Protein AF-A0AAD5DEI1-F1 (afdb_monomer_lite)

Radius of gyration: 22.77 Å; chains: 1; bounding box: 41×45×67 Å

Secondary structure (DSSP, 8-state):
-HHHHHHHHHHHHHHHTT-------------TTSHHHHHHHHHTT--SSTT-PPPTTSHHHHHHHHHHHHHHH--PPPTT-----TTSS-----S---

Organism: Ambrosia artemisiifolia (NCBI:txid4212)

Foldseek 3Di:
DVVVVVVVVVVVVVVVVPPPPVDPDDDDDDPCQDPVNLVVCVVVVHQPDPVHHDDPPDPVNVVVVLVCCCVPVVDDDDPPDDPDDPVHPDDDDDPDDD

pLDDT: mean 75.35, std 11.42, range [52.88, 90.81]

Structure (mmCIF, N/CA/C/O backbone):
data_AF-A0AAD5DEI1-F1
#
_entry.id   AF-A0AAD5DEI1-F1
#
loop_
_atom_site.group_PDB
_atom_site.id
_atom_site.type_symbol
_atom_site.label_atom_id
_atom_site.label_alt_id
_atom_site.label_comp_id
_atom_site.label_asym_id
_atom_site.label_entity_id
_atom_site.label_seq_id
_atom_site.pdbx_PDB_ins_code
_atom_site.Cartn_x
_atom_site.Cartn_y
_atom_site.Cartn_z
_atom_site.occupancy
_atom_site.B_iso_or_equiv
_atom_site.auth_seq_id
_atom_site.auth_comp_id
_atom_site.auth_asym_id
_atom_site.auth_atom_id
_atom_site.pdbx_PDB_model_num
ATOM 1 N N . MET A 1 1 ? -14.085 14.593 43.976 1.00 63.03 1 MET A N 1
ATOM 2 C CA . MET A 1 1 ? -12.823 14.722 43.209 1.00 63.03 1 MET A CA 1
ATOM 3 C C . MET A 1 1 ? -12.935 14.210 41.771 1.00 63.03 1 MET A C 1
ATOM 5 O O . MET A 1 1 ? -12.546 14.931 40.867 1.00 63.03 1 MET A O 1
ATOM 9 N N . GLN A 1 2 ? -13.525 13.036 41.522 1.00 73.38 2 GLN A N 1
ATOM 10 C CA . GLN A 1 2 ? -13.621 12.440 40.175 1.00 73.38 2 GLN A CA 1
ATOM 11 C C . GLN A 1 2 ? -14.515 13.221 39.184 1.00 73.38 2 GLN A C 1
ATOM 13 O O . GLN A 1 2 ? -14.167 13.356 38.018 1.00 73.38 2 GLN A O 1
ATOM 18 N N . SER A 1 3 ? -15.620 13.812 39.656 1.00 77.69 3 SER A N 1
ATOM 19 C CA . SER A 1 3 ? -16.537 14.613 38.820 1.00 77.69 3 SER A CA 1
ATOM 20 C C . SER A 1 3 ? -15.904 15.912 38.288 1.00 77.69 3 SER A C 1
ATOM 22 O O . SER A 1 3 ? -16.023 16.227 37.109 1.00 77.69 3 SER A O 1
ATOM 24 N N . LEU A 1 4 ? -15.130 16.622 39.119 1.00 80.81 4 LEU A N 1
ATOM 25 C CA . LEU A 1 4 ? -14.421 17.842 38.706 1.00 80.81 4 LEU A CA 1
ATOM 26 C C . LEU A 1 4 ? -13.344 17.558 37.650 1.00 80.81 4 LEU A C 1
ATOM 28 O O . LEU A 1 4 ? -13.141 18.357 36.741 1.00 80.81 4 LEU A O 1
ATOM 32 N N . PHE A 1 5 ? -12.696 16.395 37.743 1.00 81.31 5 PHE A N 1
ATOM 33 C CA . PHE A 1 5 ? -11.702 15.950 36.770 1.00 81.31 5 PHE A CA 1
ATOM 34 C C . PHE A 1 5 ? -12.332 15.670 35.397 1.00 81.31 5 PHE A C 1
ATOM 36 O O . PHE A 1 5 ? -11.796 16.081 34.371 1.00 81.31 5 PHE A O 1
ATOM 43 N N . LEU A 1 6 ? -13.515 15.047 35.375 1.00 81.75 6 LEU A N 1
ATOM 44 C CA . LEU A 1 6 ? -14.277 14.824 34.143 1.00 81.75 6 LEU A CA 1
ATOM 45 C C . LEU A 1 6 ? -14.729 16.145 33.508 1.00 81.75 6 LEU A C 1
ATOM 47 O O . LEU A 1 6 ? -14.556 16.330 32.306 1.00 81.75 6 LEU A O 1
ATOM 51 N N . ILE A 1 7 ? -15.221 17.093 34.312 1.00 85.12 7 ILE A N 1
ATOM 52 C CA . ILE A 1 7 ? -15.616 18.426 33.831 1.00 85.12 7 ILE A CA 1
ATOM 53 C C . ILE A 1 7 ? -14.415 19.151 33.208 1.00 85.12 7 ILE A C 1
ATOM 55 O O . ILE A 1 7 ? -14.528 19.704 32.115 1.00 85.12 7 ILE A O 1
ATOM 59 N N . PHE A 1 8 ? -13.244 19.080 33.842 1.00 80.62 8 PHE A N 1
ATOM 60 C CA . PHE A 1 8 ? -12.017 19.678 33.317 1.00 80.62 8 PHE A CA 1
ATOM 61 C C . PHE A 1 8 ? -11.598 19.073 31.965 1.00 80.62 8 PHE A C 1
ATOM 63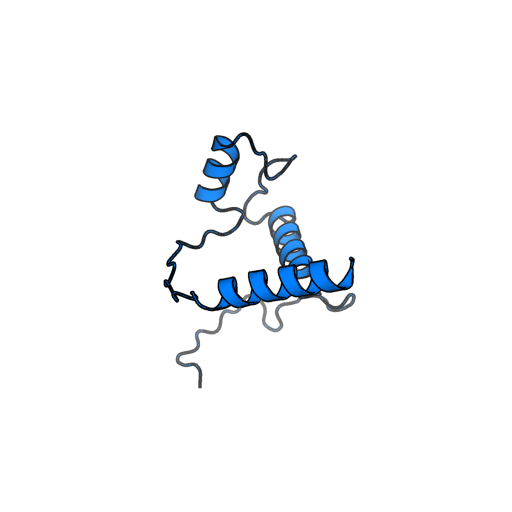 O O . PHE A 1 8 ? -11.295 19.815 31.034 1.00 80.62 8 PHE A O 1
ATOM 70 N N . ILE A 1 9 ? -11.671 17.744 31.809 1.00 79.69 9 ILE A N 1
ATOM 71 C CA . ILE A 1 9 ? -11.391 17.056 30.533 1.00 79.69 9 ILE A CA 1
ATOM 72 C C . ILE A 1 9 ? -12.398 17.463 29.445 1.00 79.69 9 ILE A C 1
ATOM 74 O O . ILE A 1 9 ? -12.015 17.720 28.298 1.00 79.69 9 ILE A O 1
ATOM 78 N N . THR A 1 10 ? -13.686 17.569 29.787 1.00 78.06 10 THR A N 1
ATOM 79 C CA . THR A 1 10 ? -14.709 18.024 28.829 1.00 78.06 10 THR A CA 1
ATOM 80 C C . THR A 1 10 ? -14.494 19.478 28.410 1.00 78.06 10 THR A C 1
ATOM 82 O O . THR A 1 10 ? -14.592 19.805 27.232 1.00 78.06 10 THR A O 1
ATOM 85 N N . PHE A 1 11 ? -14.099 20.354 29.334 1.00 74.56 11 PHE A N 1
ATOM 86 C CA . PHE A 1 11 ? -13.814 21.752 29.022 1.00 74.56 11 PHE A CA 1
ATOM 87 C C . PHE A 1 11 ? -12.558 21.902 28.150 1.00 74.56 11 PHE A C 1
ATOM 89 O O . PHE A 1 11 ? -12.550 22.692 27.204 1.00 74.56 11 PHE A O 1
ATOM 96 N N . LEU A 1 12 ? -11.516 21.105 28.412 1.00 69.06 12 LEU A N 1
ATOM 97 C CA . LEU A 1 12 ? -10.299 21.089 27.598 1.00 69.06 12 LEU A CA 1
ATOM 98 C C . LEU A 1 12 ? -10.592 20.619 26.162 1.00 69.06 12 LEU A C 1
ATOM 100 O O . LEU A 1 12 ? -10.138 21.240 25.204 1.00 69.06 12 LEU A O 1
ATOM 104 N N . SER A 1 13 ? -11.404 19.569 26.003 1.00 66.25 13 SER A N 1
ATOM 105 C CA . SER A 1 13 ? -11.757 19.010 24.688 1.00 66.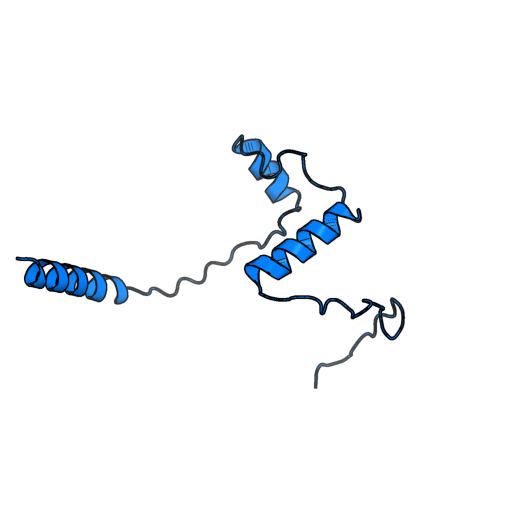25 13 SER A CA 1
ATOM 106 C C . SER A 1 13 ? -12.654 19.930 23.851 1.00 66.25 13 SER A C 1
ATOM 108 O O . SER A 1 13 ? -12.439 20.045 22.646 1.00 66.25 13 SER A O 1
ATOM 110 N N . ILE A 1 14 ? -13.591 20.663 24.465 1.00 65.88 14 ILE A N 1
ATOM 111 C CA . ILE A 1 14 ? -14.470 21.613 23.753 1.00 65.88 14 ILE A CA 1
ATOM 112 C C . ILE A 1 14 ? -13.681 22.794 23.156 1.00 65.88 14 ILE A C 1
ATOM 114 O O . ILE A 1 14 ? -14.039 23.299 22.090 1.00 65.88 14 ILE A O 1
ATOM 118 N N . ASN A 1 15 ? -12.588 23.222 23.797 1.00 58.84 15 ASN A N 1
ATOM 119 C CA . ASN A 1 15 ? -11.747 24.314 23.292 1.00 58.84 15 ASN A CA 1
ATOM 120 C C . ASN A 1 15 ? -10.822 23.888 22.136 1.00 58.84 15 ASN A C 1
ATOM 122 O O . ASN A 1 15 ? -10.441 24.732 21.327 1.00 58.84 15 ASN A O 1
ATOM 126 N N . PHE A 1 16 ? -10.520 22.593 21.997 1.00 55.91 16 PHE A N 1
ATOM 127 C CA . PHE A 1 16 ? -9.723 22.065 20.880 1.00 55.91 16 PHE A CA 1
ATOM 128 C C . PHE A 1 16 ? -10.511 21.949 19.564 1.00 55.91 16 PHE A C 1
ATOM 130 O O . PHE A 1 16 ? -9.920 22.012 18.489 1.00 55.91 16 PHE A O 1
ATOM 137 N N . ILE A 1 17 ? -11.842 21.828 19.619 1.00 57.53 17 ILE A N 1
ATOM 138 C CA . ILE A 1 17 ? -12.682 21.594 18.426 1.00 57.53 17 ILE A CA 1
ATOM 139 C C . ILE A 1 17 ? -12.930 22.890 17.623 1.00 57.53 17 ILE A C 1
ATOM 141 O O . ILE A 1 17 ? -13.319 22.843 16.460 1.00 57.53 17 ILE A O 1
ATOM 145 N N . LYS A 1 18 ? -12.672 24.073 18.201 1.00 58.38 18 LYS A N 1
ATOM 146 C CA . LYS A 1 18 ? -13.005 25.369 17.574 1.00 58.38 18 LYS A CA 1
ATOM 147 C C . LYS A 1 18 ? -11.987 25.888 16.551 1.00 58.38 18 LYS A C 1
ATOM 149 O O . LYS A 1 18 ? -12.242 26.910 15.924 1.00 58.38 18 LYS A O 1
ATOM 154 N N . HIS A 1 19 ? -10.877 25.184 16.334 1.00 55.69 19 HIS A N 1
ATOM 155 C CA . HIS A 1 19 ? -9.862 25.543 15.339 1.00 55.69 19 HIS A CA 1
ATOM 156 C C . HIS A 1 19 ? -9.765 24.495 14.223 1.00 55.69 19 HIS A C 1
ATOM 158 O O . HIS A 1 19 ? -8.707 23.929 13.958 1.00 55.69 19 HIS A O 1
ATOM 164 N N . CYS A 1 20 ? -10.868 24.244 13.519 1.00 58.97 20 CYS A N 1
ATOM 165 C CA . CYS A 1 20 ? -10.803 23.525 12.250 1.00 58.97 20 CYS A CA 1
ATOM 166 C C . CYS A 1 20 ? -10.477 24.514 11.126 1.00 58.97 20 CYS A C 1
ATOM 168 O O . CYS A 1 20 ? -11.363 25.024 10.446 1.00 58.97 20 CYS A O 1
ATOM 170 N N . CYS A 1 21 ? -9.188 24.794 10.930 1.00 62.47 21 CYS A N 1
ATOM 171 C CA . CYS A 1 21 ? -8.732 25.360 9.667 1.00 62.47 21 CYS A CA 1
ATOM 172 C C . CYS A 1 21 ? -8.777 24.223 8.641 1.00 62.47 21 CYS A C 1
ATOM 174 O O . CYS A 1 21 ? -8.004 23.268 8.741 1.00 62.47 21 CYS A O 1
ATOM 176 N N . ALA A 1 22 ? -9.729 24.269 7.709 1.00 62.97 22 ALA A N 1
ATOM 177 C CA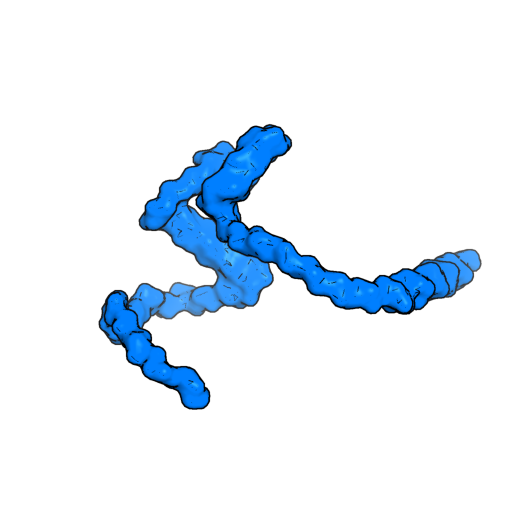 . ALA A 1 22 ? -9.833 23.297 6.628 1.00 62.97 22 ALA A CA 1
ATOM 178 C C . ALA A 1 22 ? -8.708 23.538 5.607 1.00 62.97 22 ALA A C 1
ATOM 180 O O . ALA A 1 22 ? -8.926 24.044 4.508 1.00 62.97 22 ALA A O 1
ATOM 181 N N . THR A 1 23 ? -7.476 23.215 5.991 1.00 68.56 23 THR A N 1
ATOM 182 C CA . THR A 1 23 ? -6.334 23.204 5.083 1.00 68.56 23 THR A CA 1
ATOM 183 C C . THR A 1 23 ? -6.492 22.010 4.149 1.00 68.56 23 THR A C 1
ATOM 185 O O . THR A 1 23 ? -6.494 20.860 4.591 1.00 68.56 23 THR A O 1
ATOM 188 N N . VAL A 1 24 ? -6.636 22.269 2.848 1.00 71.06 24 VAL A N 1
ATOM 189 C CA . VAL A 1 24 ? -6.656 21.217 1.827 1.00 71.06 24 VAL A CA 1
ATOM 190 C C . VAL A 1 24 ? -5.236 20.683 1.672 1.00 71.06 24 VAL A C 1
ATOM 192 O O . VAL A 1 24 ? -4.400 21.261 0.978 1.00 71.06 24 VAL A O 1
ATOM 195 N N . PHE A 1 25 ? -4.944 19.574 2.343 1.00 71.50 25 PHE A N 1
ATOM 196 C CA . PHE A 1 25 ? -3.695 18.861 2.126 1.00 71.50 25 PHE A CA 1
ATOM 197 C C . PHE A 1 25 ? -3.774 18.088 0.812 1.00 71.50 25 PHE A C 1
ATOM 199 O O . PHE A 1 25 ? -4.517 17.115 0.689 1.00 71.50 25 PHE A O 1
ATOM 206 N N . THR A 1 26 ? -2.985 18.510 -0.174 1.00 72.44 26 THR A N 1
ATOM 207 C CA . THR A 1 26 ? -2.835 17.764 -1.426 1.00 72.44 26 THR A CA 1
ATOM 208 C C . THR A 1 26 ? -1.589 16.900 -1.316 1.00 72.44 26 THR A C 1
ATOM 210 O O . THR A 1 26 ? -0.474 17.364 -1.541 1.00 72.44 26 THR A O 1
ATOM 213 N N . PHE A 1 27 ? -1.764 15.639 -0.928 1.00 78.88 27 PHE A N 1
ATOM 214 C CA . PHE A 1 27 ? -0.676 14.667 -0.942 1.00 78.88 27 PHE A CA 1
ATOM 215 C C . PHE A 1 27 ? -0.689 13.884 -2.249 1.00 78.88 27 PHE A C 1
ATOM 217 O O . PHE A 1 27 ? -1.744 13.458 -2.725 1.00 78.88 27 PHE A O 1
ATOM 224 N N . LYS A 1 28 ? 0.498 13.638 -2.812 1.00 84.69 28 LYS A N 1
ATOM 225 C CA . LYS A 1 28 ? 0.642 12.663 -3.890 1.00 84.69 28 LYS A CA 1
ATOM 226 C C . LYS A 1 28 ? 0.333 11.283 -3.316 1.00 84.69 28 LYS A C 1
ATOM 228 O O . LYS A 1 28 ? 1.082 10.767 -2.488 1.00 84.69 28 LYS A O 1
ATOM 233 N N . MET A 1 29 ? -0.794 10.706 -3.720 1.00 83.56 29 MET A N 1
ATOM 234 C CA . MET A 1 29 ? -1.182 9.379 -3.257 1.00 83.56 29 MET A CA 1
ATOM 235 C C . MET A 1 29 ? -0.315 8.320 -3.940 1.00 83.56 29 MET A C 1
ATOM 237 O O . MET A 1 29 ? -0.196 8.283 -5.164 1.00 83.56 29 MET A O 1
ATOM 241 N N . HIS A 1 30 ? 0.279 7.449 -3.132 1.00 86.75 30 HIS A N 1
ATOM 242 C CA . HIS A 1 30 ? 1.115 6.338 -3.564 1.00 86.75 30 HIS A CA 1
ATOM 243 C C . HIS A 1 30 ? 0.491 5.032 -3.068 1.00 86.75 30 HIS A C 1
ATOM 245 O O . HIS A 1 30 ? 0.141 4.924 -1.894 1.00 86.75 30 HIS A O 1
ATOM 251 N N . HIS A 1 31 ? 0.345 4.026 -3.936 1.00 83.44 31 HIS A N 1
ATOM 252 C CA . HIS A 1 31 ? -0.066 2.700 -3.472 1.00 83.44 31 HIS A CA 1
ATOM 253 C C . HIS A 1 31 ? 1.048 2.072 -2.616 1.00 83.44 31 HIS A C 1
ATOM 255 O O . HIS A 1 31 ? 2.234 2.366 -2.799 1.00 83.44 31 HIS A O 1
ATOM 261 N N . ARG A 1 32 ? 0.668 1.180 -1.692 1.00 82.88 32 ARG A N 1
ATOM 262 C CA . ARG A 1 32 ? 1.558 0.570 -0.681 1.00 82.88 32 ARG A CA 1
ATOM 263 C C . ARG A 1 32 ? 2.811 -0.099 -1.264 1.00 82.88 32 ARG A C 1
ATOM 265 O O . ARG A 1 32 ? 3.833 -0.168 -0.597 1.00 82.88 32 ARG A O 1
ATOM 272 N N . PHE A 1 33 ? 2.728 -0.576 -2.503 1.00 87.31 33 PHE A N 1
ATOM 273 C CA . PHE A 1 33 ? 3.808 -1.283 -3.198 1.00 87.31 33 PHE A CA 1
ATOM 274 C C . PHE A 1 33 ? 4.549 -0.423 -4.232 1.00 87.31 33 PHE A C 1
ATOM 276 O O . PHE A 1 33 ? 5.285 -0.960 -5.054 1.00 87.31 33 PHE A O 1
ATOM 283 N N . SER A 1 34 ? 4.320 0.890 -4.243 1.00 88.25 34 SER A N 1
ATOM 284 C CA . SER A 1 34 ? 4.969 1.794 -5.193 1.00 88.25 34 SER A CA 1
ATOM 285 C C . SER A 1 34 ? 6.438 2.017 -4.840 1.00 88.25 34 SER A C 1
ATOM 287 O O . SER A 1 34 ? 6.825 1.960 -3.670 1.00 88.25 34 SER A O 1
ATOM 289 N N . ASP A 1 35 ? 7.255 2.334 -5.842 1.00 89.56 35 ASP A N 1
ATOM 290 C CA . ASP A 1 35 ? 8.691 2.557 -5.645 1.00 89.56 35 ASP A CA 1
ATOM 291 C C . ASP A 1 35 ? 9.018 3.653 -4.616 1.00 89.56 35 ASP A C 1
ATOM 293 O O . ASP A 1 35 ? 9.949 3.461 -3.834 1.00 89.56 35 ASP A O 1
ATOM 297 N N . PRO A 1 36 ? 8.267 4.771 -4.524 1.00 90.81 36 PRO A N 1
ATOM 298 C CA . PRO A 1 36 ? 8.493 5.760 -3.472 1.00 90.81 36 PRO A CA 1
ATOM 299 C C . PRO A 1 36 ? 8.279 5.201 -2.061 1.00 90.81 36 PRO A C 1
ATOM 301 O O . PRO A 1 36 ? 9.041 5.532 -1.157 1.00 90.81 36 PRO A O 1
ATOM 304 N N . VAL A 1 37 ? 7.295 4.314 -1.873 1.00 87.75 37 VAL A N 1
ATOM 305 C CA . VAL A 1 37 ? 7.037 3.665 -0.576 1.00 87.75 37 VAL A CA 1
ATOM 306 C C . VAL A 1 37 ? 8.116 2.632 -0.254 1.00 87.75 37 VAL A C 1
ATOM 308 O O . VAL A 1 37 ? 8.537 2.541 0.898 1.00 87.75 37 VAL A O 1
ATOM 311 N N . LYS A 1 38 ? 8.613 1.901 -1.262 1.00 89.19 38 LYS A N 1
ATOM 312 C CA . LYS A 1 38 ? 9.747 0.971 -1.113 1.00 89.19 38 LYS A CA 1
ATOM 313 C C . LYS A 1 38 ? 11.005 1.694 -0.640 1.00 89.19 38 LYS A C 1
ATOM 315 O O . LYS A 1 38 ? 11.535 1.369 0.418 1.00 89.19 38 LYS A O 1
ATOM 320 N N . LYS A 1 39 ? 11.406 2.748 -1.357 1.00 88.81 39 LYS A N 1
ATOM 321 C CA . LYS A 1 39 ? 12.570 3.577 -1.002 1.00 88.81 39 LYS A CA 1
ATOM 322 C C . LYS A 1 39 ? 12.424 4.209 0.377 1.00 88.81 39 LYS A C 1
ATOM 324 O O . LYS A 1 39 ? 13.378 4.247 1.146 1.00 88.81 39 LYS A O 1
ATOM 329 N N . TRP A 1 40 ? 11.224 4.690 0.705 1.00 88.88 40 TRP A N 1
ATOM 330 C CA . TRP A 1 40 ? 10.944 5.213 2.037 1.00 88.88 40 TRP A CA 1
ATOM 331 C C . TRP A 1 40 ? 11.137 4.137 3.114 1.00 88.88 40 TRP A C 1
ATOM 333 O O . TRP A 1 40 ? 11.895 4.369 4.051 1.00 88.88 40 TRP A O 1
ATOM 343 N N . SER A 1 41 ? 10.531 2.957 2.949 1.00 88.00 41 SER A N 1
ATOM 344 C CA . SER A 1 41 ? 10.660 1.812 3.866 1.00 88.00 41 SER A CA 1
ATOM 345 C C . SER A 1 41 ? 12.123 1.441 4.121 1.00 88.00 41 SER A C 1
ATOM 347 O O . SER A 1 41 ? 12.529 1.271 5.270 1.00 88.00 41 SER A O 1
ATOM 349 N N . GLU A 1 42 ? 12.931 1.386 3.064 1.00 86.81 42 GLU A N 1
ATOM 350 C CA . GLU A 1 42 ? 14.372 1.137 3.160 1.00 86.81 42 GLU A CA 1
ATOM 351 C C . GLU A 1 42 ? 15.100 2.255 3.923 1.00 86.81 42 GLU A C 1
ATOM 353 O O . GLU A 1 42 ? 15.928 1.974 4.788 1.00 86.81 42 GLU A O 1
ATOM 358 N N . SER A 1 43 ? 14.751 3.521 3.662 1.00 86.69 43 SER A N 1
ATOM 359 C CA . SER A 1 43 ? 15.402 4.688 4.276 1.00 86.69 43 SER A CA 1
ATOM 360 C C . SER A 1 43 ? 15.187 4.798 5.788 1.00 86.69 43 SER A C 1
ATOM 362 O O . SER A 1 43 ? 16.065 5.277 6.501 1.00 86.69 43 SER A O 1
ATOM 364 N N . VAL A 1 44 ? 14.039 4.336 6.295 1.00 86.56 44 VAL A N 1
ATOM 365 C CA . VAL A 1 44 ? 13.680 4.451 7.719 1.00 86.56 44 VAL A CA 1
ATOM 366 C C . VAL A 1 44 ? 14.073 3.217 8.545 1.00 86.56 44 VAL A C 1
ATOM 368 O O . VAL A 1 44 ? 13.608 3.065 9.673 1.00 86.56 44 VAL A O 1
ATOM 371 N N . ASN A 1 45 ? 14.897 2.315 7.989 1.00 77.25 45 ASN A N 1
ATOM 372 C CA . ASN A 1 45 ? 15.214 0.988 8.547 1.00 77.25 45 ASN A CA 1
ATOM 373 C C . ASN A 1 45 ? 13.960 0.214 9.015 1.00 77.25 45 ASN A C 1
ATOM 375 O O . ASN A 1 45 ? 14.011 -0.630 9.909 1.00 77.25 45 ASN A O 1
ATOM 379 N N . ASN A 1 46 ? 12.807 0.523 8.417 1.00 73.94 46 ASN A N 1
ATOM 380 C CA . ASN A 1 46 ? 11.532 -0.097 8.727 1.00 73.94 46 ASN A CA 1
ATOM 381 C C . ASN A 1 46 ? 11.215 -1.046 7.585 1.00 73.94 46 ASN A C 1
ATOM 383 O O . ASN A 1 46 ? 10.760 -0.623 6.524 1.00 73.94 46 ASN A O 1
ATOM 387 N N . LYS A 1 47 ? 11.449 -2.340 7.792 1.00 70.50 47 LYS A N 1
ATOM 388 C CA . LYS A 1 47 ? 10.983 -3.359 6.855 1.00 70.50 47 LYS A CA 1
ATOM 389 C C . LYS A 1 47 ? 9.473 -3.500 7.024 1.00 70.50 47 LYS A C 1
ATOM 391 O O . LYS A 1 47 ? 9.012 -4.322 7.809 1.00 70.50 47 LYS A O 1
ATOM 396 N N . LEU A 1 48 ? 8.706 -2.720 6.255 1.00 74.00 48 LEU A N 1
ATOM 397 C CA . LEU A 1 48 ? 7.236 -2.800 6.213 1.00 74.00 48 LEU A CA 1
ATOM 398 C C . LEU A 1 48 ? 6.730 -4.223 5.938 1.00 74.00 48 LEU A C 1
ATOM 400 O O . LEU A 1 48 ? 5.594 -4.556 6.274 1.00 74.00 48 LEU A O 1
ATOM 404 N N . PHE A 1 49 ? 7.575 -5.040 5.310 1.00 73.56 49 PHE A N 1
ATOM 405 C CA . PHE A 1 49 ? 7.333 -6.438 5.019 1.00 73.56 49 PHE A CA 1
ATOM 406 C C . PHE A 1 49 ? 8.548 -7.253 5.458 1.00 73.56 49 PHE A C 1
ATOM 408 O O . PHE A 1 49 ? 9.648 -7.064 4.936 1.00 73.56 49 PHE A O 1
ATOM 415 N N . ALA A 1 50 ? 8.347 -8.176 6.401 1.00 69.06 50 ALA A N 1
ATOM 416 C CA . ALA A 1 50 ? 9.407 -9.051 6.907 1.00 69.06 50 ALA A CA 1
ATOM 417 C C . ALA A 1 50 ? 10.065 -9.885 5.790 1.00 69.06 50 ALA A C 1
ATOM 419 O O . ALA A 1 50 ? 11.273 -10.107 5.816 1.00 69.06 50 ALA A O 1
ATOM 420 N N . ASN A 1 51 ? 9.276 -10.261 4.777 1.00 77.88 51 ASN A N 1
ATOM 421 C CA . ASN A 1 51 ? 9.691 -11.116 3.662 1.00 77.88 51 ASN A CA 1
ATOM 422 C C . ASN A 1 51 ? 10.015 -10.321 2.382 1.00 77.88 51 ASN A C 1
ATOM 424 O O . ASN A 1 51 ? 10.151 -10.910 1.315 1.00 77.88 51 ASN A O 1
ATOM 428 N N . GLY A 1 52 ? 10.119 -8.990 2.471 1.00 83.12 52 GLY A N 1
ATOM 429 C CA . GLY A 1 52 ? 10.274 -8.118 1.306 1.00 83.12 52 GLY A CA 1
ATOM 430 C C . GLY A 1 52 ? 8.953 -7.785 0.605 1.00 83.12 52 GLY A C 1
ATOM 431 O O . GLY A 1 52 ? 7.872 -8.214 1.011 1.00 83.12 52 GLY A O 1
ATOM 432 N N . PHE A 1 53 ? 9.040 -6.945 -0.425 1.00 87.00 53 PHE A N 1
ATOM 433 C CA . PHE A 1 53 ? 7.883 -6.536 -1.219 1.00 87.00 53 PHE A CA 1
ATOM 434 C C . PHE A 1 53 ? 7.516 -7.635 -2.226 1.00 87.00 53 PHE A C 1
ATOM 436 O O . PHE A 1 53 ? 8.424 -8.163 -2.864 1.00 87.00 53 PHE A O 1
ATOM 443 N N . PRO A 1 54 ? 6.222 -7.956 -2.410 1.00 90.00 54 PRO A N 1
ATOM 444 C CA . PRO A 1 54 ? 5.807 -8.932 -3.411 1.00 90.00 54 PRO A CA 1
ATOM 445 C C . PRO A 1 54 ? 6.037 -8.405 -4.834 1.00 90.00 54 PRO A C 1
ATOM 447 O O . PRO A 1 54 ? 5.934 -7.196 -5.087 1.00 90.00 54 PRO A O 1
ATOM 450 N N . ASP A 1 55 ? 6.301 -9.323 -5.763 1.00 88.94 55 ASP A N 1
ATOM 451 C CA . ASP A 1 55 ? 6.435 -9.011 -7.184 1.00 88.94 55 ASP A CA 1
ATOM 452 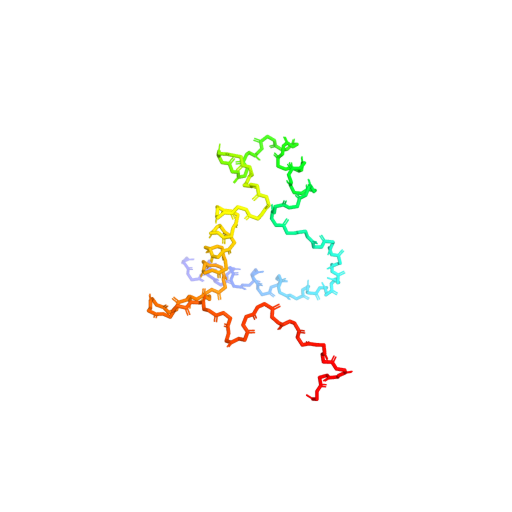C C . ASP A 1 55 ? 5.097 -8.560 -7.769 1.00 88.94 55 ASP A C 1
ATOM 454 O O . ASP A 1 55 ? 4.044 -9.149 -7.519 1.00 88.94 55 ASP A O 1
ATOM 458 N N . ILE A 1 56 ? 5.121 -7.494 -8.568 1.00 86.62 56 ILE A N 1
ATOM 459 C CA . ILE A 1 56 ? 3.902 -6.950 -9.171 1.00 86.62 56 ILE A CA 1
ATOM 460 C C . ILE A 1 56 ? 3.292 -8.007 -10.095 1.00 86.62 56 ILE A C 1
ATOM 462 O O . ILE A 1 56 ? 3.949 -8.496 -11.009 1.00 86.62 56 ILE A O 1
ATOM 466 N N . GLY A 1 57 ? 2.019 -8.326 -9.866 1.00 84.88 57 GLY A N 1
ATOM 467 C CA . GLY A 1 57 ? 1.293 -9.334 -10.637 1.00 84.88 57 GLY A CA 1
ATOM 468 C C . GLY A 1 57 ? 1.385 -10.756 -10.077 1.00 84.88 57 GLY A C 1
ATOM 469 O O . GLY A 1 57 ? 0.717 -11.641 -10.607 1.00 84.88 57 GLY A O 1
ATOM 470 N N . SER A 1 58 ? 2.151 -10.990 -9.005 1.00 88.81 58 SER A N 1
ATOM 471 C CA . SER A 1 58 ? 2.155 -12.291 -8.331 1.00 88.81 58 SER A CA 1
ATOM 472 C C . SER A 1 58 ? 0.850 -12.542 -7.564 1.00 88.81 58 SER A C 1
ATOM 474 O O . SER A 1 58 ? 0.076 -11.625 -7.265 1.00 88.81 58 SER A O 1
ATOM 476 N N . VAL A 1 59 ? 0.604 -13.802 -7.203 1.00 89.38 59 VAL A N 1
ATOM 477 C CA . VAL A 1 59 ? -0.552 -14.178 -6.374 1.00 89.38 59 VAL A CA 1
ATOM 478 C C . VAL A 1 59 ? -0.469 -13.504 -5.001 1.00 89.38 59 VAL A C 1
ATOM 480 O O . VAL A 1 59 ? -1.470 -13.008 -4.487 1.00 89.38 59 VAL A O 1
ATOM 483 N N . GLU A 1 60 ? 0.733 -13.418 -4.437 1.00 89.12 60 GLU A N 1
ATOM 484 C CA . GLU A 1 60 ? 1.029 -12.775 -3.155 1.00 89.12 60 GLU A CA 1
ATOM 485 C C . GLU A 1 60 ? 0.750 -11.271 -3.192 1.00 89.12 60 GLU A C 1
ATOM 487 O O . GLU A 1 60 ? 0.256 -10.703 -2.217 1.00 89.12 60 GLU A O 1
ATOM 492 N N . TYR A 1 61 ? 1.030 -10.615 -4.320 1.00 89.25 61 TYR A N 1
ATOM 493 C CA . TYR A 1 61 ? 0.721 -9.200 -4.501 1.00 89.25 61 TYR A CA 1
ATOM 494 C C . TYR A 1 61 ? -0.784 -8.942 -4.386 1.00 89.25 61 TYR A C 1
ATOM 496 O O . TYR A 1 61 ? -1.221 -8.074 -3.623 1.00 89.25 61 TYR A O 1
ATOM 504 N N . TYR A 1 62 ? -1.593 -9.723 -5.103 1.00 87.44 62 TYR A N 1
ATOM 505 C CA . TYR A 1 62 ? -3.045 -9.559 -5.082 1.00 87.44 62 TYR A CA 1
ATOM 506 C C . TYR A 1 62 ? -3.679 -10.039 -3.775 1.00 87.44 62 TYR A C 1
ATOM 508 O O . TYR A 1 62 ? -4.633 -9.414 -3.310 1.00 87.44 62 TYR A O 1
ATOM 516 N N . SER A 1 63 ? -3.144 -11.090 -3.147 1.00 88.62 63 SER A N 1
ATOM 517 C CA . SER A 1 63 ? -3.660 -11.581 -1.865 1.00 88.62 63 SER A CA 1
ATOM 518 C C . SER A 1 63 ? -3.490 -10.542 -0.755 1.00 88.62 63 SER A C 1
ATOM 520 O O . SER A 1 63 ? -4.445 -10.273 -0.026 1.00 88.62 63 SER A O 1
ATOM 522 N N . GLN A 1 64 ? -2.337 -9.868 -0.691 1.00 88.31 64 GLN A N 1
ATOM 523 C CA . GLN A 1 64 ? -2.099 -8.793 0.276 1.00 88.31 64 GLN A CA 1
ATOM 524 C C . GLN A 1 64 ? -2.980 -7.561 0.020 1.00 88.31 64 GLN A C 1
ATOM 526 O O . GLN A 1 64 ? -3.448 -6.933 0.974 1.00 88.31 64 GLN A O 1
ATOM 531 N N . LEU A 1 65 ? -3.232 -7.202 -1.248 1.00 86.12 65 LEU A N 1
ATOM 532 C CA . LEU A 1 65 ? -4.179 -6.128 -1.580 1.00 86.12 65 LEU A CA 1
ATOM 533 C C . LEU A 1 65 ? -5.600 -6.474 -1.128 1.00 86.12 65 LEU A C 1
ATOM 535 O O . LEU A 1 65 ? -6.258 -5.644 -0.500 1.00 86.12 65 LEU A O 1
ATOM 539 N N . ALA A 1 66 ? -6.056 -7.693 -1.423 1.00 85.94 66 ALA A N 1
ATOM 540 C CA . ALA A 1 66 ? -7.389 -8.159 -1.059 1.00 85.94 66 ALA A CA 1
ATOM 541 C C . ALA A 1 66 ? -7.568 -8.240 0.463 1.00 85.94 66 ALA A C 1
ATOM 543 O O . ALA A 1 66 ? -8.603 -7.836 0.992 1.00 85.94 66 ALA A O 1
ATOM 544 N N . GLU A 1 67 ? -6.552 -8.715 1.186 1.00 86.12 67 GLU A N 1
ATOM 545 C CA . GLU A 1 67 ? -6.572 -8.750 2.646 1.00 86.12 67 GLU A CA 1
ATOM 546 C C . GLU A 1 67 ? -6.663 -7.343 3.242 1.00 86.12 67 GLU A C 1
ATOM 548 O O . GLU A 1 67 ? -7.482 -7.107 4.130 1.00 86.12 67 GLU A O 1
ATOM 553 N N . TYR A 1 68 ? -5.878 -6.392 2.729 1.00 83.50 68 TYR A N 1
ATOM 554 C CA . TYR A 1 68 ? -5.922 -5.006 3.188 1.00 83.50 68 TYR A CA 1
ATOM 555 C C . TYR A 1 68 ? -7.290 -4.359 2.925 1.00 83.50 68 TYR A C 1
ATOM 557 O O . TYR A 1 68 ? -7.858 -3.730 3.819 1.00 83.50 68 TYR A O 1
ATOM 565 N N . ASP A 1 69 ? -7.859 -4.545 1.731 1.00 83.06 69 ASP A N 1
ATOM 566 C CA . ASP A 1 69 ? -9.203 -4.050 1.404 1.00 83.06 69 ASP A CA 1
ATOM 567 C C . ASP A 1 69 ? -10.265 -4.664 2.334 1.00 83.06 69 ASP A C 1
ATOM 569 O O . ASP A 1 69 ? -11.130 -3.956 2.859 1.00 83.06 69 ASP A O 1
ATOM 573 N N . ARG A 1 70 ? -10.137 -5.959 2.648 1.00 82.56 70 ARG A N 1
ATOM 574 C CA . ARG A 1 70 ? -11.018 -6.655 3.593 1.00 82.56 70 ARG A CA 1
ATOM 575 C C . ARG A 1 70 ? -10.916 -6.099 5.011 1.00 82.56 70 ARG A C 1
ATOM 577 O O . ARG A 1 70 ? -11.948 -5.865 5.635 1.00 82.56 70 ARG A O 1
ATOM 584 N N . VAL A 1 71 ? -9.700 -5.901 5.521 1.00 85.19 71 VAL A N 1
ATOM 585 C CA . VAL A 1 71 ? -9.456 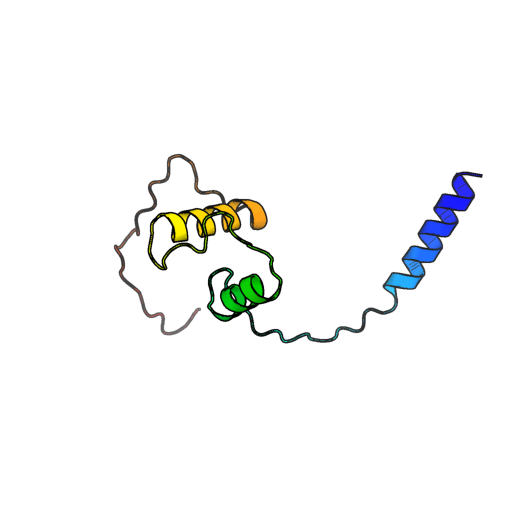-5.445 6.902 1.00 85.19 71 VAL A CA 1
ATOM 586 C C . VAL A 1 71 ? -9.866 -3.987 7.088 1.00 85.19 71 VAL A C 1
ATOM 588 O O . VAL A 1 71 ? -10.545 -3.664 8.058 1.00 85.19 71 VAL A O 1
ATOM 591 N N . PHE A 1 72 ? -9.477 -3.106 6.166 1.00 80.25 72 PHE A N 1
ATOM 592 C CA . PHE A 1 72 ? -9.627 -1.661 6.359 1.00 80.25 72 PHE A CA 1
ATOM 593 C C . PHE A 1 72 ? -10.890 -1.079 5.728 1.00 80.25 72 PHE A C 1
ATOM 595 O O . PHE A 1 72 ? -11.359 -0.036 6.178 1.00 80.25 72 PHE A O 1
ATOM 602 N N . ARG A 1 73 ? -11.455 -1.719 4.696 1.00 80.62 73 ARG A N 1
ATOM 603 C CA . ARG A 1 73 ? -12.681 -1.240 4.034 1.00 80.62 73 ARG A CA 1
ATOM 604 C C . ARG A 1 73 ? -13.902 -2.110 4.303 1.00 80.62 73 ARG A C 1
ATOM 606 O O . ARG A 1 73 ? -14.984 -1.773 3.832 1.00 80.62 73 ARG A O 1
ATOM 613 N N . GLY A 1 74 ? -13.743 -3.227 5.018 1.00 72.94 74 GLY A N 1
ATOM 614 C CA . GLY A 1 74 ? -14.833 -4.162 5.313 1.00 72.94 74 GLY A CA 1
ATOM 615 C C . GLY A 1 74 ? -15.401 -4.857 4.072 1.00 72.94 74 GLY A C 1
ATOM 616 O O . GLY A 1 74 ? -16.448 -5.498 4.142 1.00 72.94 74 GLY A O 1
ATOM 617 N N . ARG A 1 75 ? -14.725 -4.743 2.923 1.00 71.12 75 ARG A N 1
ATOM 618 C CA . ARG A 1 75 ? -15.139 -5.376 1.672 1.00 71.12 75 ARG A CA 1
ATOM 619 C C . ARG A 1 75 ? -14.737 -6.840 1.733 1.00 71.12 75 ARG A C 1
ATOM 621 O O . ARG A 1 75 ? -13.576 -7.195 1.551 1.00 71.12 75 ARG A O 1
ATOM 628 N N . ARG A 1 76 ? -15.694 -7.702 2.060 1.00 66.19 76 ARG A N 1
ATOM 629 C CA . ARG A 1 76 ? -15.480 -9.146 2.111 1.00 66.19 76 ARG A CA 1
ATOM 630 C C . ARG A 1 76 ? -16.092 -9.790 0.877 1.00 66.19 76 ARG A C 1
ATOM 632 O O . ARG A 1 76 ? -17.249 -9.546 0.555 1.00 66.19 76 ARG A O 1
ATOM 639 N N . LEU A 1 77 ? -15.313 -10.641 0.226 1.00 64.31 77 LEU A N 1
ATOM 640 C CA . LEU A 1 77 ? -15.829 -11.549 -0.787 1.00 64.31 77 LEU A CA 1
ATOM 641 C C . LEU A 1 77 ? -16.681 -12.617 -0.097 1.00 64.31 77 LEU A C 1
ATOM 643 O O . LEU A 1 77 ? -16.261 -13.184 0.918 1.00 64.31 77 LEU A O 1
ATOM 647 N N . LEU A 1 78 ? -17.884 -12.859 -0.616 1.00 64.62 78 LEU A N 1
ATOM 648 C CA . LEU A 1 78 ? -18.743 -13.924 -0.113 1.00 64.62 78 LEU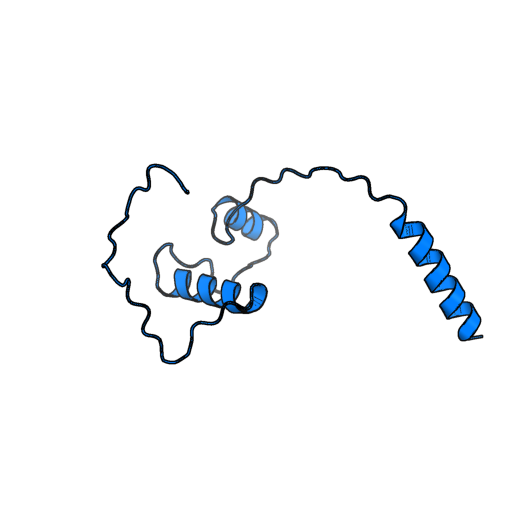 A CA 1
ATOM 649 C C . LEU A 1 78 ? -18.037 -15.277 -0.326 1.00 64.62 78 LEU A C 1
ATOM 651 O O . LEU A 1 78 ? -17.482 -15.495 -1.403 1.00 64.62 78 LEU A O 1
ATOM 655 N N . PRO A 1 79 ? -18.025 -16.167 0.685 1.00 60.09 79 PRO A N 1
ATOM 656 C CA . PRO A 1 79 ? -17.175 -17.362 0.714 1.00 60.09 79 PRO A CA 1
ATOM 657 C C . PRO A 1 79 ? -17.381 -18.334 -0.460 1.00 60.09 79 PRO A C 1
ATOM 659 O O . PRO A 1 79 ? -16.435 -19.027 -0.814 1.00 60.09 79 PRO A O 1
ATOM 662 N N . ASP A 1 80 ? -18.549 -18.311 -1.111 1.00 60.00 80 ASP A N 1
ATOM 663 C CA . ASP A 1 80 ? -18.892 -19.207 -2.227 1.00 60.00 80 ASP A CA 1
ATOM 664 C C . ASP A 1 80 ? -19.023 -18.493 -3.582 1.00 60.00 80 ASP A C 1
ATOM 666 O O . ASP A 1 80 ? -19.434 -19.089 -4.580 1.00 60.00 80 ASP A O 1
ATOM 670 N N . GLN A 1 81 ? -18.676 -17.205 -3.658 1.00 61.09 81 GLN A N 1
ATOM 671 C CA . GLN A 1 81 ? -18.757 -16.470 -4.913 1.00 61.09 81 GLN A CA 1
ATOM 672 C C . GLN A 1 81 ? -17.435 -16.581 -5.667 1.00 61.09 81 GLN A C 1
ATOM 674 O O . GLN A 1 81 ? -16.461 -15.878 -5.395 1.00 61.09 81 GLN A O 1
ATOM 679 N N . ARG A 1 82 ? -17.409 -17.483 -6.650 1.00 57.78 82 ARG A N 1
ATOM 680 C CA . ARG A 1 82 ? -16.314 -17.588 -7.612 1.00 57.78 82 ARG A CA 1
ATOM 681 C C . ARG A 1 82 ? -16.212 -16.255 -8.362 1.00 57.78 82 ARG A C 1
ATOM 683 O O . ARG A 1 82 ? -17.106 -15.896 -9.124 1.00 57.78 82 ARG A O 1
ATOM 690 N N . LEU A 1 83 ? -15.137 -15.512 -8.105 1.00 59.94 83 LEU A N 1
ATOM 691 C CA . LEU A 1 83 ? -14.814 -14.251 -8.773 1.00 59.94 83 LEU A CA 1
ATOM 692 C C . LEU A 1 83 ? -14.423 -14.567 -10.218 1.00 59.94 83 LEU A C 1
ATOM 694 O O . LEU A 1 83 ? -13.267 -14.824 -10.540 1.00 59.94 83 LEU A O 1
ATOM 698 N N . THR A 1 84 ? -15.425 -14.639 -11.081 1.00 53.03 84 THR A N 1
ATOM 699 C CA . THR A 1 84 ? -15.249 -14.657 -12.526 1.00 53.03 84 THR A CA 1
ATOM 700 C C . THR A 1 84 ? -15.704 -13.308 -13.042 1.00 53.03 84 THR A C 1
ATOM 702 O O . THR A 1 84 ? -16.755 -12.808 -12.641 1.00 53.03 84 THR A O 1
ATOM 705 N N . PHE A 1 85 ? -14.914 -12.702 -13.923 1.00 53.31 85 PHE A N 1
ATOM 706 C CA . PHE A 1 85 ? -15.437 -11.628 -14.752 1.00 53.31 85 PHE A CA 1
ATOM 707 C C . PHE A 1 85 ? -16.653 -12.196 -15.485 1.00 53.31 85 PHE A C 1
ATOM 709 O O . PHE A 1 85 ? -16.551 -13.271 -16.081 1.00 53.31 85 PHE A O 1
ATOM 716 N N . SER A 1 86 ? -17.804 -11.532 -15.387 1.00 52.88 86 SER A N 1
ATOM 717 C CA . SER A 1 86 ? -19.025 -11.990 -16.057 1.00 52.88 86 SER A CA 1
ATOM 718 C C . SER A 1 86 ? -18.860 -12.047 -17.579 1.00 52.88 86 SER A C 1
ATOM 720 O O . SER A 1 86 ? -19.521 -12.856 -18.212 1.00 52.88 86 SER A O 1
ATOM 722 N N . ASP A 1 87 ? -17.929 -11.260 -18.133 1.00 56.41 87 ASP A N 1
ATOM 723 C CA . ASP A 1 87 ? -17.703 -11.094 -19.577 1.00 56.41 87 ASP A CA 1
ATOM 724 C C . ASP A 1 87 ? -16.249 -11.348 -20.024 1.00 56.41 87 ASP A C 1
ATOM 726 O O . ASP A 1 87 ? -15.814 -10.895 -21.085 1.00 56.41 87 ASP A O 1
ATOM 730 N N . GLY A 1 88 ? -15.440 -12.043 -19.214 1.00 54.69 88 GLY A N 1
ATOM 731 C CA . GLY A 1 88 ? -13.988 -12.069 -19.431 1.00 54.69 88 GLY A CA 1
ATOM 732 C C . GLY A 1 88 ? -13.362 -10.679 -19.234 1.00 54.69 88 GLY A C 1
ATOM 733 O O . GLY A 1 88 ? -14.031 -9.743 -18.806 1.00 54.69 88 GLY A O 1
ATOM 734 N N . ASN A 1 89 ? -12.063 -10.526 -19.501 1.00 65.12 89 ASN A N 1
ATOM 735 C CA . ASN A 1 89 ? -11.308 -9.270 -19.318 1.00 65.12 89 ASN A CA 1
ATOM 736 C C . ASN A 1 89 ? -11.668 -8.183 -20.365 1.00 65.12 89 ASN A C 1
ATOM 738 O O . ASN A 1 89 ? -10.801 -7.495 -20.904 1.00 65.12 89 ASN A O 1
ATOM 742 N N . SER A 1 90 ? -12.946 -8.094 -20.717 1.00 62.22 90 SER A N 1
ATOM 743 C CA . SER A 1 90 ? -13.508 -7.206 -21.719 1.00 62.22 90 SER A CA 1
ATOM 744 C C . SER A 1 90 ? -13.743 -5.843 -21.079 1.00 62.22 90 SER A C 1
ATOM 746 O O . SER A 1 90 ? -14.661 -5.656 -20.284 1.00 62.22 90 SER A O 1
ATOM 748 N N . SER A 1 91 ? -12.885 -4.880 -21.398 1.00 66.44 91 SER A N 1
ATOM 749 C CA . SER A 1 91 ? -13.055 -3.495 -20.959 1.00 66.44 91 SER A CA 1
ATOM 750 C C . SER A 1 91 ? -14.059 -2.786 -21.867 1.00 66.44 91 SER A C 1
ATOM 752 O O . SER A 1 91 ? -13.815 -2.649 -23.064 1.00 66.44 91 SER A O 1
ATOM 754 N N . LEU A 1 92 ? -15.170 -2.301 -21.307 1.00 69.31 92 LEU A N 1
ATOM 755 C CA . LEU A 1 92 ? -16.106 -1.427 -22.018 1.00 69.31 92 LEU A CA 1
ATOM 756 C C . LEU A 1 92 ? -15.705 0.037 -21.812 1.00 69.31 92 LEU A C 1
ATOM 758 O O . LEU A 1 92 ? -15.617 0.516 -20.680 1.00 69.31 92 LEU A O 1
ATOM 762 N N . GLN A 1 93 ? -15.467 0.759 -22.908 1.00 66.31 93 GLN A N 1
ATOM 763 C CA . GLN A 1 93 ? -15.228 2.199 -22.873 1.00 66.31 93 GLN A CA 1
ATOM 764 C C . GLN A 1 93 ? -16.577 2.927 -22.856 1.00 66.31 93 GLN A C 1
ATOM 766 O O . GLN A 1 93 ? -17.269 2.991 -23.869 1.00 66.31 93 GLN A O 1
ATOM 771 N N . LEU A 1 94 ? -16.965 3.461 -21.698 1.00 80.25 94 LEU A N 1
ATOM 772 C CA . LEU A 1 94 ? -18.168 4.284 -21.571 1.00 80.25 94 LEU A CA 1
ATOM 773 C C . LEU A 1 94 ? -17.860 5.716 -22.024 1.00 80.25 94 LEU A C 1
ATOM 775 O O . LEU A 1 94 ? -16.916 6.335 -21.535 1.00 80.25 94 LEU A O 1
ATOM 779 N N . THR A 1 95 ? -18.659 6.251 -22.947 1.00 81.00 95 THR A N 1
ATOM 780 C CA . THR A 1 95 ? -18.501 7.619 -23.473 1.00 81.00 95 THR A CA 1
ATOM 781 C C . THR A 1 95 ? -19.047 8.697 -22.534 1.00 81.00 95 THR A C 1
ATOM 783 O O . THR A 1 95 ? -18.666 9.857 -22.659 1.00 81.00 95 THR A O 1
ATOM 786 N N . SER A 1 96 ? -19.903 8.334 -21.576 1.00 74.38 96 SER A N 1
ATOM 787 C CA . SER A 1 96 ? -20.335 9.193 -20.468 1.00 74.38 96 SER A CA 1
ATOM 788 C C . SER A 1 96 ? -20.963 8.353 -19.357 1.00 74.38 96 SER A C 1
ATOM 790 O O . SER A 1 96 ? -21.589 7.331 -19.633 1.00 74.38 96 SER A O 1
ATOM 792 N N . LEU A 1 97 ? -20.838 8.803 -18.110 1.00 64.25 97 LEU A N 1
ATOM 793 C CA . LEU A 1 97 ? -21.640 8.293 -16.998 1.00 64.25 97 LEU A CA 1
ATOM 794 C C . LEU A 1 97 ? -22.931 9.117 -16.964 1.00 64.25 97 LEU A C 1
ATOM 796 O O . LEU A 1 97 ? -22.859 10.333 -16.801 1.00 64.25 97 LEU A O 1
ATOM 800 N N . SER A 1 98 ? -24.066 8.466 -17.220 1.00 65.00 98 SER A N 1
ATOM 801 C CA . SER A 1 98 ? -25.403 9.066 -17.111 1.00 65.00 98 SER A CA 1
ATOM 802 C C . SER A 1 98 ? -25.753 9.408 -15.671 1.00 65.00 98 SER A C 1
ATOM 804 O O . SER A 1 98 ? -25.456 8.543 -14.813 1.00 65.00 98 SER A O 1
#

Sequence (98 aa):
MQSLFLIFITFLSINFIKHCCATVFTFKMHHRFSDPVKKWSESVNNKLFANGFPDIGSVEYYSQLAEYDRVFRGRRLLPDQRLTFSDGNSSLQLTSLS